Protein AF-A0A1D9M8A0-F1 (afdb_monomer)

Sequence (81 aa):
MKHLRTVTKDPKHVVHSLRHNMKDRLILAEVSSLDQNLILGHALGSMGDRVYGGDVAKLRQTTKAMRKALGLPAVDAEAQP

Mean predicted aligned error: 8.27 Å

Radius of gyration: 15.02 Å; Cα contacts (8 Å, |Δi|>4): 46; chains: 1; bounding box: 31×30×42 Å

Solvent-accessible surface area (backbone atoms only — not comparable to full-atom values): 5106 Å² total; per-residue (Å²): 110,72,75,53,53,77,78,43,84,57,82,75,72,37,75,68,52,52,52,49,54,50,52,52,32,30,55,76,48,69,46,52,72,65,52,51,27,53,73,68,67,63,53,56,96,78,80,68,78,90,77,77,74,57,72,69,52,52,50,52,52,44,51,51,46,52,27,50,37,68,74,43,78,76,80,70,83,85,79,70,134

pLDDT: mean 79.9, std 16.28, range [38.25, 94.81]

Organism: NCBI:txid1850250

Foldseek 3Di:
DVVVCVVDVDPCPDPVVVLVLLLVLLVVLVHDPVLNCVLSVVPPVPDPPPPDDDPVRNVLSNVQSSCSSVVHDRDDPPDDD

Secondary structure (DSSP, 8-state):
-HHHHTT---TT--HHHHHHHHHHHHHHTT--HHHHHHHTT---TTSSTTSS--HHHHHHHHHHHHHHHTTPPP--S----

Structure (mmCIF, N/CA/C/O backbone):
data_AF-A0A1D9M8A0-F1
#
_entry.id   AF-A0A1D9M8A0-F1
#
loop_
_atom_site.group_PDB
_atom_site.id
_atom_site.type_symbol
_atom_site.label_atom_id
_atom_site.label_alt_id
_atom_site.label_comp_id
_atom_site.label_asym_id
_atom_site.label_entity_id
_atom_site.label_seq_id
_atom_site.pdbx_PDB_ins_code
_atom_site.Cartn_x
_atom_site.Cartn_y
_atom_site.Cartn_z
_atom_site.occupancy
_atom_site.B_iso_or_equiv
_atom_site.auth_seq_id
_atom_site.auth_comp_id
_atom_site.auth_asym_id
_atom_site.auth_atom_id
_atom_site.pdbx_PDB_model_num
ATOM 1 N N . MET A 1 1 ? 18.863 1.176 -6.399 1.00 67.62 1 MET A N 1
ATOM 2 C CA . MET A 1 1 ? 18.244 0.323 -7.444 1.00 67.62 1 MET A CA 1
ATOM 3 C C . MET A 1 1 ? 18.851 -1.079 -7.559 1.00 67.62 1 MET A C 1
ATOM 5 O O . MET A 1 1 ? 18.095 -1.984 -7.877 1.00 67.62 1 MET A O 1
ATOM 9 N N . LYS A 1 2 ? 20.147 -1.305 -7.263 1.00 82.50 2 LYS A N 1
ATOM 10 C CA . LYS A 1 2 ? 20.780 -2.643 -7.349 1.00 82.50 2 LYS A CA 1
ATOM 11 C C . LYS A 1 2 ? 20.011 -3.762 -6.626 1.00 82.50 2 LYS A C 1
ATOM 13 O O . LYS A 1 2 ? 19.768 -4.802 -7.214 1.00 82.50 2 LYS A O 1
ATOM 18 N N . HIS A 1 3 ? 19.527 -3.496 -5.410 1.00 86.12 3 HIS A N 1
ATOM 19 C CA . HIS A 1 3 ? 18.742 -4.460 -4.627 1.00 86.12 3 HIS A CA 1
ATOM 20 C C . HIS A 1 3 ? 17.362 -4.750 -5.221 1.00 86.12 3 HIS A C 1
ATOM 22 O O . HIS A 1 3 ? 16.830 -5.831 -5.046 1.00 86.12 3 HIS A O 1
ATOM 28 N N . LEU A 1 4 ? 16.773 -3.809 -5.963 1.00 86.19 4 LEU A N 1
ATOM 29 C CA . LEU A 1 4 ? 15.504 -4.076 -6.635 1.00 86.19 4 LEU A CA 1
ATOM 30 C C . LEU A 1 4 ? 15.709 -4.990 -7.852 1.00 86.19 4 LEU A C 1
ATOM 32 O O . LEU A 1 4 ? 14.855 -5.8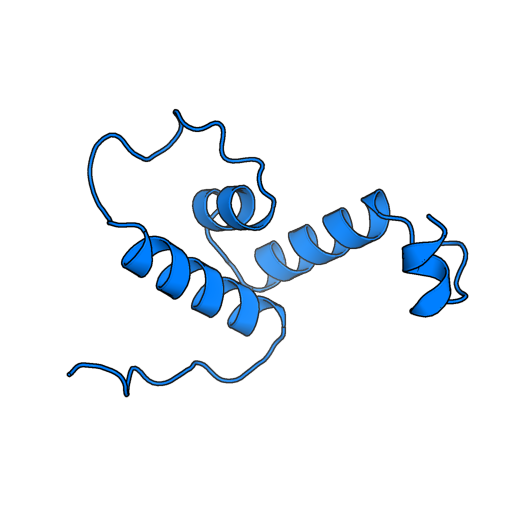11 -8.171 1.00 86.19 4 LEU A O 1
ATOM 36 N N . ARG A 1 5 ? 16.880 -4.896 -8.492 1.00 90.38 5 ARG A N 1
ATOM 37 C CA . ARG A 1 5 ? 17.251 -5.719 -9.650 1.00 90.38 5 ARG A CA 1
ATOM 38 C C . ARG A 1 5 ? 17.529 -7.179 -9.302 1.00 90.38 5 ARG A C 1
ATOM 40 O O . ARG A 1 5 ? 17.482 -8.011 -10.199 1.00 90.38 5 ARG A O 1
ATOM 47 N N . THR A 1 6 ? 17.749 -7.503 -8.026 1.00 92.19 6 THR A N 1
ATOM 48 C CA . THR A 1 6 ? 17.835 -8.901 -7.574 1.00 92.19 6 THR A CA 1
ATOM 49 C C . THR A 1 6 ? 16.461 -9.567 -7.489 1.00 92.19 6 THR A C 1
ATOM 51 O O . THR A 1 6 ? 16.386 -10.787 -7.534 1.00 92.19 6 THR A O 1
ATOM 54 N N . VAL A 1 7 ? 15.382 -8.781 -7.381 1.00 90.38 7 VAL A N 1
ATOM 55 C CA . VAL A 1 7 ? 14.002 -9.279 -7.238 1.00 90.38 7 VAL A CA 1
ATOM 56 C C . VAL A 1 7 ? 13.211 -9.141 -8.541 1.00 90.38 7 VAL A C 1
ATOM 58 O O . VAL A 1 7 ? 12.350 -9.962 -8.835 1.00 90.38 7 VAL A O 1
ATOM 61 N N . THR A 1 8 ? 13.498 -8.121 -9.356 1.00 90.38 8 THR A N 1
ATOM 62 C CA . THR A 1 8 ? 12.799 -7.883 -10.626 1.00 90.38 8 THR A CA 1
ATOM 63 C C . THR A 1 8 ? 13.721 -7.339 -11.714 1.00 90.38 8 THR A C 1
ATOM 65 O O . THR A 1 8 ? 14.467 -6.376 -11.513 1.00 90.38 8 THR A O 1
ATOM 68 N N . LYS A 1 9 ? 13.596 -7.894 -12.924 1.00 90.94 9 LYS A N 1
ATOM 69 C CA . LYS A 1 9 ? 14.304 -7.421 -14.125 1.00 90.94 9 LYS A CA 1
ATOM 70 C C . LYS A 1 9 ? 13.556 -6.314 -14.881 1.00 90.94 9 LYS A C 1
ATOM 72 O O . LYS A 1 9 ? 14.165 -5.658 -15.714 1.00 90.94 9 LYS A O 1
ATOM 77 N N . ASP A 1 10 ? 12.282 -6.064 -14.565 1.00 89.62 10 ASP A N 1
ATOM 78 C CA . ASP A 1 10 ? 11.478 -5.041 -15.249 1.00 89.62 10 ASP A CA 1
ATOM 79 C C . ASP A 1 10 ? 12.009 -3.621 -14.957 1.00 89.62 10 ASP A C 1
ATOM 81 O O . ASP A 1 10 ? 12.025 -3.213 -13.785 1.00 89.62 10 ASP A O 1
ATOM 85 N N . PRO A 1 11 ? 12.427 -2.849 -15.978 1.00 86.94 11 PRO A N 1
ATOM 86 C CA . PRO A 1 11 ? 12.935 -1.491 -15.798 1.00 86.94 11 PRO A CA 1
ATOM 87 C C . PRO A 1 11 ? 11.908 -0.530 -15.182 1.00 86.94 11 PRO A C 1
ATOM 89 O O . PRO A 1 11 ? 12.314 0.393 -14.473 1.00 86.94 11 PRO A O 1
ATOM 92 N N . LYS A 1 12 ? 10.604 -0.761 -15.379 1.00 87.94 12 LYS A N 1
ATOM 93 C CA . LYS A 1 12 ? 9.519 0.069 -14.835 1.00 87.94 12 LYS A CA 1
ATOM 94 C C . LYS A 1 12 ? 9.353 -0.096 -13.333 1.00 87.94 12 LYS A C 1
ATOM 96 O O . LYS A 1 12 ? 8.925 0.847 -12.676 1.00 87.94 12 LYS A O 1
ATOM 101 N N . HIS A 1 13 ? 9.738 -1.245 -12.773 1.00 89.12 13 HIS A N 1
ATOM 102 C CA . HIS A 1 13 ? 9.763 -1.435 -11.327 1.00 89.12 13 HIS A CA 1
ATOM 103 C C . HIS A 1 13 ? 10.890 -0.601 -10.720 1.00 89.12 13 HIS A C 1
ATOM 105 O O . HIS A 1 13 ? 12.033 -1.043 -10.616 1.00 89.12 13 HIS A O 1
ATOM 111 N N . VAL A 1 14 ? 10.555 0.622 -10.328 1.00 90.81 14 VAL A N 1
ATOM 112 C CA . VAL A 1 14 ? 11.387 1.547 -9.553 1.00 90.81 14 VAL A CA 1
ATOM 113 C C . VAL A 1 14 ? 10.747 1.815 -8.193 1.00 90.81 14 VAL A C 1
ATOM 115 O O . VAL A 1 14 ? 9.535 1.683 -8.042 1.00 90.81 14 VAL A O 1
ATOM 118 N N . VAL A 1 15 ? 11.537 2.223 -7.195 1.00 88.88 15 VAL A N 1
ATOM 119 C CA . VAL A 1 15 ? 11.042 2.452 -5.818 1.00 88.88 15 VAL A CA 1
ATOM 120 C C . VAL A 1 15 ? 9.809 3.362 -5.792 1.00 88.88 15 VAL A C 1
ATOM 122 O O . VAL A 1 15 ? 8.844 3.064 -5.094 1.00 88.88 15 VAL A O 1
ATOM 125 N N . HIS A 1 16 ? 9.811 4.427 -6.600 1.00 89.50 16 HIS A N 1
ATOM 126 C CA . HIS A 1 16 ? 8.668 5.329 -6.729 1.00 89.50 16 HIS A CA 1
ATOM 127 C C . HIS A 1 16 ? 7.413 4.614 -7.257 1.00 89.50 16 HIS A C 1
ATOM 129 O O . HIS A 1 16 ? 6.369 4.672 -6.616 1.00 89.50 16 HIS A O 1
ATOM 135 N N . SER A 1 17 ? 7.527 3.869 -8.364 1.00 89.75 17 SER A N 1
ATOM 136 C CA . SER A 1 17 ? 6.403 3.108 -8.935 1.00 89.75 17 SER A CA 1
ATOM 137 C C . SER A 1 17 ? 5.851 2.056 -7.970 1.00 89.75 17 SER A C 1
ATOM 139 O O . SER A 1 17 ? 4.644 1.907 -7.845 1.00 89.75 17 SER A O 1
ATOM 141 N N . LEU A 1 18 ? 6.718 1.370 -7.218 1.00 91.25 18 LEU A N 1
ATOM 142 C CA . LEU A 1 18 ? 6.292 0.353 -6.257 1.00 91.25 18 LEU A CA 1
ATOM 143 C C . LEU A 1 18 ? 5.545 0.973 -5.077 1.00 91.25 18 LEU A C 1
ATOM 145 O O . LEU A 1 18 ? 4.540 0.427 -4.628 1.00 91.25 18 LEU A O 1
ATOM 149 N N . ARG A 1 19 ? 6.009 2.134 -4.604 1.00 91.19 19 ARG A N 1
ATOM 150 C CA . ARG A 1 19 ? 5.316 2.918 -3.581 1.00 91.19 19 ARG A CA 1
ATOM 151 C C . ARG A 1 19 ? 3.949 3.391 -4.075 1.00 91.19 19 ARG A C 1
ATOM 153 O O . ARG A 1 19 ? 2.991 3.313 -3.313 1.00 91.19 19 ARG A O 1
ATOM 160 N N . HIS A 1 20 ? 3.856 3.839 -5.328 1.00 93.00 20 HI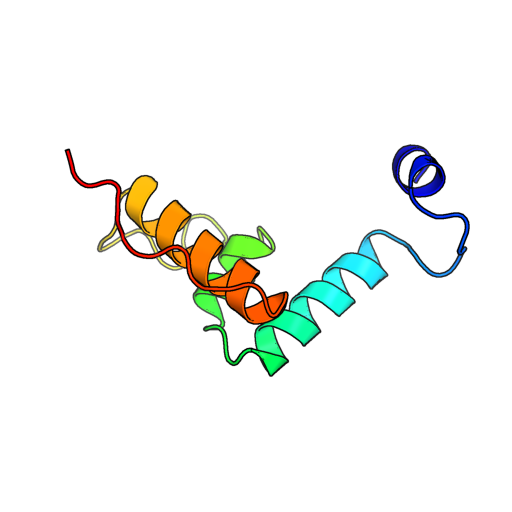S A N 1
ATOM 161 C CA . HIS A 1 20 ? 2.582 4.235 -5.929 1.00 93.00 20 HIS A CA 1
ATOM 162 C C . HIS A 1 20 ? 1.620 3.047 -6.012 1.00 93.00 20 HIS A C 1
ATOM 164 O O . HIS A 1 20 ? 0.518 3.122 -5.481 1.00 93.00 20 HIS A O 1
ATOM 170 N N . ASN A 1 21 ? 2.085 1.912 -6.538 1.00 93.06 21 ASN A N 1
ATOM 171 C CA . ASN A 1 21 ? 1.290 0.688 -6.616 1.00 93.06 21 ASN A CA 1
ATOM 172 C C . ASN A 1 21 ? 0.790 0.241 -5.233 1.00 93.06 21 ASN A C 1
ATOM 174 O O . ASN A 1 21 ? -0.341 -0.218 -5.101 1.00 93.06 21 ASN A O 1
ATOM 178 N N . MET A 1 22 ? 1.619 0.367 -4.191 1.00 93.88 22 MET A N 1
ATOM 179 C CA . MET A 1 22 ? 1.199 0.065 -2.821 1.00 93.88 22 MET A CA 1
ATOM 180 C C . MET A 1 22 ? 0.106 1.025 -2.341 1.00 93.88 22 MET A C 1
ATOM 182 O O . MET A 1 22 ? -0.881 0.579 -1.762 1.00 93.88 22 MET A O 1
ATOM 186 N N . LYS A 1 23 ? 0.251 2.328 -2.603 1.00 92.50 23 LYS A N 1
ATOM 187 C CA . LYS A 1 23 ? -0.774 3.323 -2.270 1.00 92.50 23 LYS A CA 1
ATOM 188 C C . LYS A 1 23 ? -2.105 2.992 -2.944 1.00 92.50 23 LYS A C 1
ATOM 190 O O . LYS A 1 23 ? -3.127 2.972 -2.268 1.00 92.50 23 LYS A O 1
ATOM 195 N N . ASP A 1 24 ? -2.083 2.655 -4.229 1.00 94.50 24 ASP A N 1
ATOM 196 C CA . ASP A 1 24 ? -3.297 2.319 -4.978 1.00 94.50 24 ASP A CA 1
ATOM 197 C C . ASP A 1 24 ? -3.968 1.061 -4.419 1.00 94.50 24 ASP A C 1
ATOM 199 O O . ASP A 1 24 ? -5.178 1.044 -4.218 1.00 94.50 24 ASP A O 1
ATOM 203 N N . ARG A 1 25 ? -3.189 0.030 -4.064 1.00 94.50 25 ARG A N 1
ATOM 204 C CA . ARG A 1 25 ? -3.721 -1.174 -3.402 1.00 94.50 25 ARG A CA 1
ATOM 205 C C . ARG A 1 25 ? -4.380 -0.864 -2.062 1.00 94.50 25 ARG A C 1
ATOM 207 O O . ARG A 1 25 ? -5.423 -1.432 -1.759 1.00 94.50 25 ARG A O 1
ATOM 214 N N . LEU A 1 26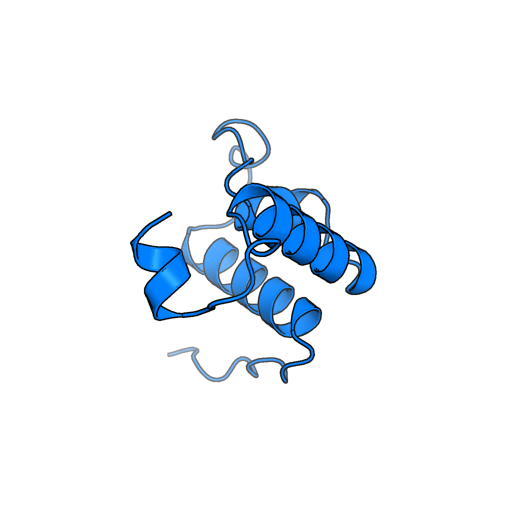 ? -3.795 0.028 -1.266 1.00 93.88 26 LEU A N 1
ATOM 215 C CA . LEU A 1 26 ? -4.380 0.441 0.010 1.00 93.88 26 LEU A CA 1
ATOM 216 C C . LEU A 1 26 ? -5.676 1.245 -0.192 1.00 93.88 26 LEU A C 1
ATOM 218 O O . LEU A 1 26 ? -6.622 1.051 0.569 1.00 93.88 26 LEU A O 1
ATOM 222 N N . ILE A 1 27 ? -5.740 2.093 -1.224 1.00 93.19 27 ILE A N 1
ATOM 223 C CA . ILE A 1 27 ? -6.958 2.825 -1.607 1.00 93.19 27 ILE A CA 1
ATOM 224 C C . ILE A 1 27 ? -8.056 1.850 -2.039 1.00 93.19 27 ILE A C 1
ATOM 226 O O . ILE A 1 27 ? -9.174 1.938 -1.542 1.00 93.19 27 ILE A O 1
ATOM 230 N N . LEU A 1 28 ? -7.736 0.894 -2.915 1.00 94.81 28 LEU A N 1
ATOM 231 C CA . LEU A 1 28 ? -8.683 -0.124 -3.385 1.00 94.81 28 LEU A CA 1
ATOM 232 C C . LEU A 1 28 ? -9.164 -1.040 -2.254 1.00 94.81 28 LEU A C 1
ATOM 234 O O . LEU A 1 28 ? -10.288 -1.527 -2.283 1.00 94.81 28 LEU A O 1
ATOM 238 N N . ALA A 1 29 ? -8.326 -1.251 -1.242 1.00 92.81 29 ALA A N 1
ATOM 239 C CA . ALA A 1 29 ? -8.688 -1.953 -0.020 1.00 92.81 29 ALA A CA 1
ATOM 240 C C . ALA A 1 29 ? -9.383 -1.055 1.016 1.00 92.81 29 ALA A C 1
ATOM 242 O O . ALA A 1 29 ? -9.590 -1.500 2.145 1.00 92.81 29 ALA A O 1
ATOM 243 N N . GLU A 1 30 ? -9.741 0.184 0.675 1.00 93.12 30 GLU A N 1
ATOM 244 C CA . GLU A 1 30 ? -10.452 1.126 1.550 1.00 93.12 30 GLU A CA 1
ATOM 245 C C . GLU A 1 30 ? -9.753 1.325 2.908 1.00 93.12 30 GLU A C 1
ATOM 247 O O . GLU A 1 30 ? -10.384 1.446 3.959 1.00 93.12 30 GLU A O 1
ATOM 252 N N . VAL A 1 31 ? -8.420 1.288 2.914 1.00 90.56 31 VAL A N 1
ATOM 253 C CA . VAL A 1 31 ? -7.622 1.540 4.117 1.00 90.56 31 VAL A CA 1
ATOM 254 C C . VAL A 1 31 ? -7.667 3.034 4.435 1.00 90.56 31 VAL A C 1
ATOM 256 O O . VAL A 1 31 ? -7.606 3.864 3.529 1.00 90.56 31 VAL A O 1
ATOM 259 N N . SER A 1 32 ? -7.733 3.397 5.718 1.00 89.38 32 SER A N 1
ATOM 260 C CA . SER A 1 32 ? -7.770 4.802 6.138 1.00 89.38 32 SER A CA 1
ATOM 261 C C . SER A 1 32 ? -6.522 5.574 5.684 1.00 89.38 32 SER A C 1
ATOM 263 O O . SER A 1 32 ? -5.417 5.031 5.655 1.00 89.38 32 SER A O 1
ATOM 265 N N . SER A 1 33 ? -6.660 6.865 5.371 1.00 86.75 33 SER A N 1
ATOM 266 C CA . SER A 1 33 ? -5.520 7.708 4.967 1.00 86.75 33 SER A CA 1
ATOM 267 C C . SER A 1 33 ? -4.422 7.780 6.036 1.00 86.75 33 SER A C 1
ATOM 269 O O . SER A 1 33 ? -3.244 7.909 5.704 1.00 86.75 33 SER A O 1
ATOM 271 N N . LEU A 1 34 ? -4.791 7.667 7.318 1.00 84.62 34 LEU A N 1
ATOM 272 C CA . LEU A 1 34 ? -3.840 7.592 8.427 1.00 84.62 34 LEU A CA 1
ATOM 273 C C . LEU A 1 34 ? -2.994 6.317 8.334 1.00 84.62 34 LEU A C 1
ATOM 275 O O . LEU A 1 34 ? -1.767 6.403 8.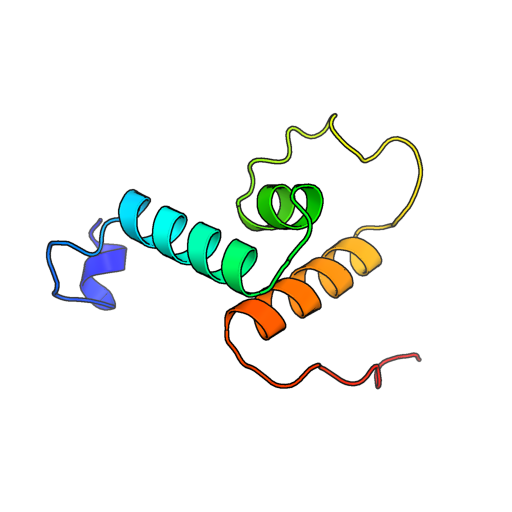310 1.00 84.62 34 LEU A O 1
ATOM 279 N N . ASP A 1 35 ? -3.639 5.156 8.211 1.00 86.75 35 ASP A N 1
ATOM 280 C CA . ASP A 1 35 ? -2.953 3.865 8.103 1.00 86.75 35 ASP A CA 1
ATOM 281 C C . ASP A 1 35 ? -2.115 3.782 6.822 1.00 86.75 35 ASP A C 1
ATOM 283 O O . A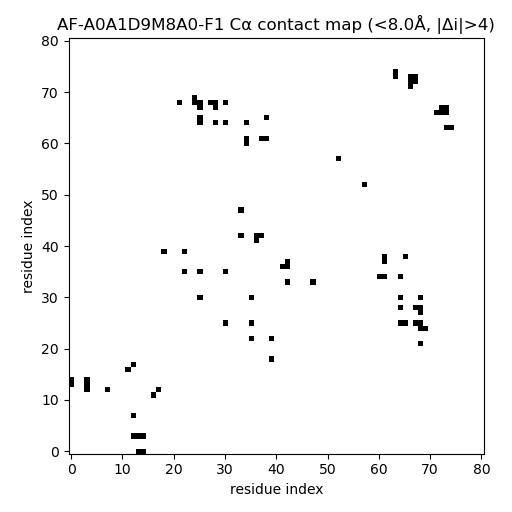SP A 1 35 ? -0.992 3.281 6.850 1.00 86.75 35 ASP A O 1
ATOM 287 N N . GLN A 1 36 ? -2.611 4.338 5.710 1.00 90.00 36 GLN A N 1
ATOM 288 C CA . GLN A 1 36 ? -1.846 4.473 4.469 1.00 90.00 36 GLN A CA 1
ATOM 289 C C . GLN A 1 36 ? -0.546 5.245 4.699 1.00 90.00 36 GLN A C 1
ATOM 291 O O . GLN A 1 36 ? 0.530 4.795 4.306 1.00 90.00 36 GLN A O 1
ATOM 296 N N . ASN A 1 37 ? -0.629 6.404 5.352 1.00 87.31 37 ASN A N 1
ATOM 297 C CA . ASN A 1 37 ? 0.538 7.232 5.629 1.00 87.31 37 ASN A CA 1
ATOM 298 C C . ASN A 1 37 ? 1.493 6.563 6.621 1.00 87.31 37 ASN A C 1
ATOM 300 O O . ASN A 1 37 ? 2.706 6.690 6.457 1.00 87.31 37 ASN A O 1
ATOM 304 N N . LEU A 1 38 ? 0.976 5.823 7.603 1.00 86.00 38 LEU A N 1
ATOM 305 C CA . LEU A 1 38 ? 1.797 5.084 8.558 1.00 86.00 38 LEU A CA 1
ATOM 306 C C . LEU A 1 38 ? 2.569 3.953 7.865 1.00 86.00 38 LEU A C 1
ATOM 308 O O . LEU A 1 38 ? 3.785 3.862 8.011 1.00 86.00 38 LEU A O 1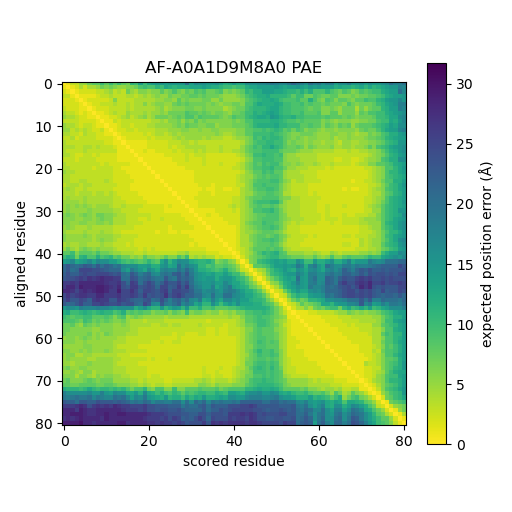
ATOM 312 N N . ILE A 1 39 ? 1.897 3.169 7.018 1.00 88.25 39 ILE A N 1
ATOM 313 C CA . ILE A 1 39 ? 2.505 2.097 6.212 1.00 88.25 39 ILE A CA 1
ATOM 314 C C . ILE A 1 39 ? 3.551 2.645 5.237 1.00 88.25 39 ILE A C 1
ATOM 316 O O . ILE A 1 39 ? 4.620 2.061 5.064 1.00 88.25 39 ILE A O 1
ATOM 320 N N . LEU A 1 40 ? 3.259 3.772 4.585 1.00 88.56 40 LEU A N 1
ATOM 321 C CA . LEU A 1 40 ? 4.174 4.387 3.627 1.00 88.56 40 LEU A CA 1
ATOM 322 C C . LEU A 1 40 ? 5.296 5.188 4.314 1.00 88.56 40 LEU A C 1
ATOM 324 O O . LEU A 1 40 ? 6.187 5.686 3.626 1.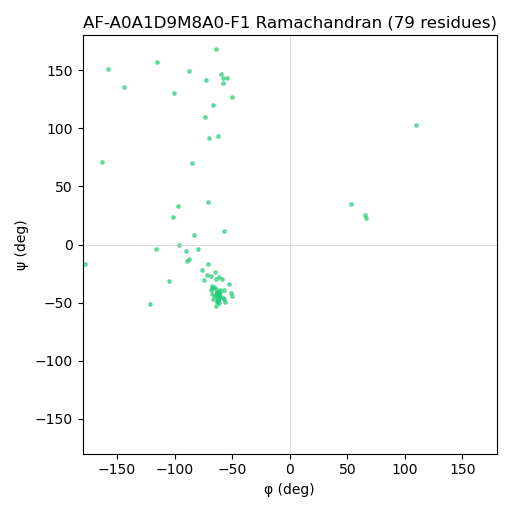00 88.56 40 LEU A O 1
ATOM 328 N N . GLY A 1 41 ? 5.299 5.315 5.643 1.00 83.56 41 GLY A N 1
ATOM 329 C CA . GLY A 1 41 ? 6.281 6.131 6.363 1.00 83.56 41 GLY A CA 1
ATOM 330 C C . GLY A 1 41 ? 6.163 7.628 6.050 1.00 83.56 41 GLY A C 1
ATOM 331 O O . GLY A 1 41 ? 7.143 8.359 6.136 1.00 83.56 41 GLY A O 1
ATOM 332 N N . HIS A 1 42 ? 4.975 8.077 5.637 1.00 80.44 42 HIS A N 1
ATOM 333 C CA . HIS A 1 42 ? 4.619 9.490 5.473 1.00 80.44 42 HIS A CA 1
ATOM 334 C C . HIS A 1 42 ? 4.015 10.088 6.747 1.00 80.44 42 HIS A C 1
ATOM 336 O O . HIS A 1 42 ? 3.741 11.287 6.789 1.00 80.44 42 HIS A O 1
ATOM 342 N N . ALA A 1 43 ? 3.780 9.268 7.774 1.00 64.69 43 ALA A N 1
ATOM 343 C CA . ALA A 1 43 ? 3.434 9.756 9.095 1.00 64.69 43 ALA A CA 1
ATOM 344 C C . ALA A 1 43 ? 4.606 10.597 9.627 1.00 64.69 43 ALA A C 1
ATOM 346 O O . ALA A 1 43 ? 5.559 10.081 10.206 1.00 64.69 43 ALA A O 1
ATOM 347 N N . LEU A 1 44 ? 4.541 11.916 9.413 1.00 56.28 44 LEU A N 1
ATOM 348 C CA . LEU A 1 44 ? 5.247 12.873 10.256 1.00 56.28 44 LEU A CA 1
ATOM 349 C C . LEU A 1 44 ? 4.891 12.495 11.692 1.00 56.28 44 LEU A C 1
ATOM 351 O O . LEU A 1 44 ? 3.701 12.405 12.001 1.00 56.28 44 LEU A O 1
ATOM 355 N N . GLY A 1 45 ? 5.888 12.290 12.555 1.00 53.75 45 GLY A N 1
ATOM 356 C CA . GLY A 1 45 ? 5.720 11.871 13.958 1.00 53.75 45 GLY A CA 1
ATOM 357 C C . GLY A 1 45 ? 4.851 12.793 14.836 1.00 53.75 45 GLY A C 1
ATOM 358 O O . GLY A 1 45 ? 4.846 12.658 16.049 1.00 53.75 45 GLY A O 1
ATOM 359 N N . SER A 1 46 ? 4.127 13.743 14.237 1.00 47.75 46 SER A N 1
ATOM 360 C CA . SER A 1 46 ? 3.191 14.688 14.846 1.00 47.75 46 SER A CA 1
ATOM 361 C C . SER A 1 46 ? 1.725 14.541 14.404 1.00 47.75 46 SER A C 1
ATOM 363 O O . SER A 1 46 ? 0.889 15.258 14.940 1.00 47.75 46 SER A O 1
ATOM 365 N N . MET A 1 47 ? 1.364 13.661 13.459 1.00 50.03 47 MET A N 1
ATOM 366 C CA . MET A 1 47 ? 0.015 13.671 12.844 1.00 50.03 47 MET A CA 1
ATOM 367 C C . MET A 1 47 ? -0.975 12.609 13.371 1.00 50.03 47 MET A C 1
ATOM 369 O O . MET A 1 47 ? -1.947 12.290 12.695 1.00 50.03 47 MET A O 1
ATOM 373 N N . GLY A 1 48 ? -0.800 12.085 14.589 1.00 43.88 48 GLY A N 1
ATOM 374 C CA . GLY A 1 48 ? -1.822 11.199 15.183 1.00 43.88 48 GLY A CA 1
ATOM 375 C C . GLY A 1 48 ? -1.555 10.693 16.601 1.00 43.88 48 GLY A C 1
ATOM 376 O O . GLY A 1 48 ? -2.482 10.297 17.300 1.00 43.88 48 GLY A O 1
ATOM 377 N N . ASP A 1 49 ? -0.309 10.781 17.067 1.00 47.06 49 ASP A N 1
ATOM 378 C CA . ASP A 1 49 ? 0.152 10.122 18.295 1.00 47.06 49 ASP A CA 1
ATOM 379 C C . ASP A 1 49 ? 0.169 11.002 19.549 1.00 47.06 49 ASP A C 1
ATOM 381 O O . ASP A 1 49 ? 1.022 10.822 20.415 1.00 47.06 49 ASP A O 1
ATOM 385 N N . ARG A 1 50 ? -0.759 11.954 19.705 1.00 49.12 50 ARG A N 1
ATOM 386 C CA . ARG A 1 50 ? -0.921 12.573 21.035 1.00 49.12 50 ARG A CA 1
ATOM 387 C C . ARG A 1 50 ? -1.918 11.844 21.927 1.00 49.12 50 ARG A C 1
ATOM 389 O O . ARG A 1 50 ? -1.935 12.138 23.116 1.00 49.12 50 ARG A O 1
ATOM 396 N N . VAL A 1 51 ? -2.752 10.942 21.395 1.00 48.88 51 VAL A N 1
ATOM 397 C CA . VAL A 1 51 ? -3.951 10.538 22.147 1.00 48.88 51 VAL A CA 1
ATOM 398 C C . VAL A 1 51 ? -4.042 9.039 22.459 1.00 48.88 51 VAL A C 1
ATOM 400 O O . VAL A 1 51 ? -4.151 8.757 23.641 1.00 48.88 51 VAL A O 1
ATOM 403 N N . TYR A 1 52 ? -3.905 8.061 21.547 1.00 50.91 52 TYR A N 1
ATOM 404 C CA . TYR A 1 52 ? -3.990 6.635 21.952 1.00 50.91 52 TYR A CA 1
ATOM 405 C C . TYR A 1 52 ? -3.320 5.633 20.994 1.00 50.91 52 TYR A C 1
ATOM 407 O O . TYR A 1 52 ? -3.312 5.834 19.784 1.00 50.91 52 TYR A O 1
ATOM 415 N N . GLY A 1 53 ? -2.848 4.507 21.558 1.00 59.56 53 GLY A N 1
ATOM 416 C CA . GLY A 1 53 ? -2.406 3.299 20.841 1.00 59.56 53 GLY A CA 1
ATOM 417 C C . GLY A 1 53 ? -0.893 3.058 20.896 1.00 59.56 53 GLY A C 1
ATOM 418 O O . GLY A 1 53 ? -0.136 3.693 20.170 1.00 59.56 53 GLY A O 1
ATOM 419 N N . GLY A 1 54 ? -0.443 2.121 21.739 1.00 70.19 54 GLY A N 1
ATOM 420 C CA . GLY A 1 54 ? 0.971 1.720 21.804 1.00 70.19 54 GLY A CA 1
ATOM 421 C C . GLY A 1 54 ? 1.469 1.066 20.509 1.00 70.19 54 GLY A C 1
ATOM 422 O O . GLY A 1 54 ? 0.673 0.680 19.649 1.00 70.19 54 GLY A O 1
ATOM 423 N N . ASP A 1 55 ? 2.784 0.890 20.381 1.00 78.06 55 ASP A N 1
ATOM 424 C CA . ASP A 1 55 ? 3.432 0.377 19.159 1.00 78.06 55 ASP A CA 1
ATOM 425 C C . ASP A 1 55 ? 2.841 -0.952 18.667 1.00 78.06 55 ASP A C 1
ATOM 427 O O . ASP A 1 55 ? 2.679 -1.170 17.466 1.00 78.06 55 ASP A O 1
ATOM 431 N N . VAL A 1 56 ? 2.414 -1.813 19.595 1.00 81.94 56 VAL A N 1
ATOM 432 C CA . VAL A 1 56 ? 1.747 -3.088 19.293 1.00 81.94 56 VAL A CA 1
ATOM 433 C C . VAL A 1 56 ? 0.406 -2.885 18.581 1.00 81.94 56 VAL A C 1
ATOM 435 O O . VAL A 1 56 ? 0.092 -3.613 17.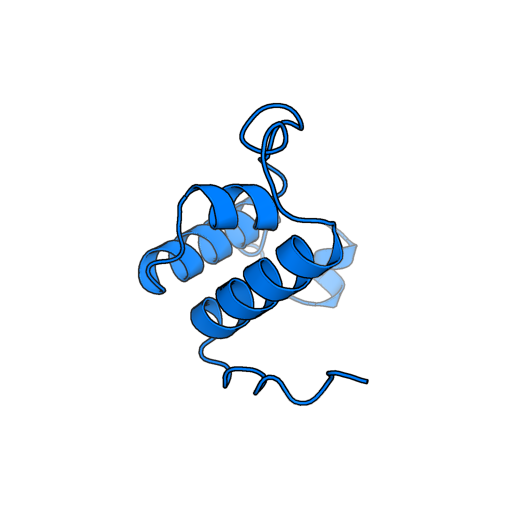638 1.00 81.94 56 VAL A O 1
ATOM 438 N N . ALA A 1 57 ? -0.390 -1.896 18.995 1.00 81.50 57 ALA A N 1
ATOM 439 C CA . ALA A 1 57 ? -1.680 -1.608 18.372 1.00 81.50 57 ALA A CA 1
ATOM 440 C C . ALA A 1 57 ? -1.492 -1.090 16.939 1.00 81.50 57 ALA A C 1
ATOM 442 O O . ALA A 1 57 ? -2.158 -1.569 16.020 1.00 81.50 57 ALA A O 1
ATOM 443 N N . LYS A 1 58 ? -0.518 -0.194 16.726 1.00 79.38 58 LYS A N 1
ATOM 444 C CA . LYS A 1 58 ? -0.150 0.300 15.387 1.00 79.38 58 LYS A CA 1
ATOM 445 C C . LYS A 1 58 ? 0.349 -0.822 14.488 1.00 79.38 58 LYS A C 1
ATOM 447 O O . LYS A 1 58 ? -0.061 -0.914 13.331 1.00 79.38 58 LYS A O 1
ATOM 452 N N . LEU A 1 59 ? 1.193 -1.707 15.018 1.00 84.69 59 LEU A N 1
ATOM 453 C CA . LEU A 1 59 ? 1.695 -2.861 14.280 1.00 84.69 59 LEU A CA 1
ATOM 454 C C . LEU A 1 59 ? 0.549 -3.787 13.853 1.00 84.69 59 LEU A C 1
ATOM 456 O O . LEU A 1 59 ? 0.486 -4.194 12.693 1.00 84.69 59 LEU A O 1
ATOM 460 N N . ARG A 1 60 ? -0.391 -4.090 14.756 1.00 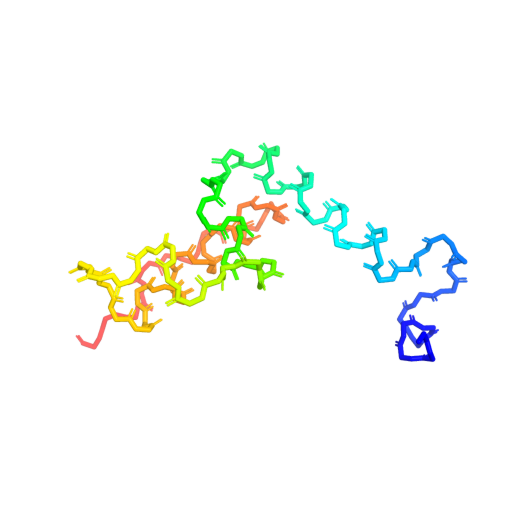87.06 60 ARG A N 1
ATOM 461 C CA . ARG A 1 60 ? -1.567 -4.919 14.440 1.00 87.06 60 ARG A CA 1
ATOM 462 C C . ARG A 1 60 ? -2.452 -4.264 13.380 1.00 87.06 60 ARG A C 1
ATOM 464 O O . ARG A 1 60 ? -2.819 -4.923 12.407 1.00 87.06 60 ARG A O 1
ATOM 471 N N . GLN A 1 61 ? -2.745 -2.975 13.534 1.00 86.62 61 GLN A N 1
ATOM 472 C CA . GLN A 1 61 ? -3.586 -2.225 12.601 1.00 86.62 61 GLN A CA 1
ATOM 473 C C . GLN A 1 61 ? -2.962 -2.161 11.201 1.00 86.62 61 GLN A C 1
ATOM 475 O O . GLN A 1 61 ? -3.612 -2.506 10.212 1.00 86.62 61 GLN A O 1
ATOM 480 N N . THR A 1 62 ? -1.679 -1.811 11.105 1.00 88.56 62 THR A N 1
ATOM 481 C CA . THR A 1 62 ? -0.972 -1.768 9.817 1.00 88.56 62 THR A CA 1
ATOM 482 C C . THR A 1 62 ? -0.815 -3.143 9.184 1.00 88.56 62 THR A C 1
ATOM 484 O O . THR A 1 62 ? -0.980 -3.273 7.972 1.00 88.56 62 THR A O 1
ATOM 487 N N . THR A 1 63 ? -0.586 -4.190 9.981 1.00 90.00 63 THR A N 1
ATOM 488 C CA . THR A 1 63 ? -0.553 -5.576 9.488 1.00 90.00 63 THR A CA 1
ATOM 489 C C . THR A 1 63 ? -1.894 -5.974 8.876 1.00 90.00 63 THR A C 1
ATOM 491 O O . THR A 1 63 ? -1.928 -6.544 7.783 1.00 90.00 63 THR A O 1
ATOM 494 N N . LYS A 1 64 ? -3.010 -5.643 9.538 1.00 90.06 64 LYS A N 1
ATOM 495 C CA . LYS A 1 64 ? -4.361 -5.906 9.027 1.00 90.06 64 LYS A CA 1
ATOM 496 C C . LYS A 1 64 ? -4.619 -5.161 7.715 1.00 90.06 64 LYS A C 1
ATOM 498 O O . LYS A 1 64 ? -5.078 -5.771 6.750 1.00 90.06 64 LYS A O 1
ATOM 503 N N . ALA A 1 65 ? -4.280 -3.874 7.659 1.00 90.88 65 ALA A N 1
ATOM 504 C CA . ALA A 1 65 ? -4.429 -3.048 6.462 1.00 90.88 65 ALA A CA 1
ATOM 505 C C . ALA A 1 65 ? -3.593 -3.570 5.278 1.00 90.88 65 ALA A C 1
ATOM 507 O O . ALA A 1 65 ? -4.111 -3.714 4.170 1.00 90.88 65 ALA A O 1
ATOM 508 N N . MET A 1 66 ? -2.332 -3.936 5.519 1.00 92.12 66 MET A N 1
ATOM 509 C CA . MET A 1 66 ? -1.450 -4.524 4.507 1.00 92.12 66 MET A CA 1
ATOM 510 C C . MET A 1 66 ? -1.986 -5.849 3.969 1.00 92.12 66 MET A C 1
ATOM 512 O O . MET A 1 66 ? -1.964 -6.080 2.763 1.00 92.12 66 MET A O 1
ATOM 516 N N . ARG A 1 67 ? -2.503 -6.718 4.842 1.00 91.88 67 ARG A N 1
ATOM 517 C CA . ARG A 1 67 ? -3.098 -7.991 4.418 1.00 91.88 67 ARG A CA 1
ATOM 518 C C . ARG A 1 67 ? -4.329 -7.782 3.551 1.00 91.88 67 ARG A C 1
ATOM 520 O O . ARG A 1 67 ? -4.407 -8.401 2.494 1.00 91.88 67 ARG A O 1
ATOM 527 N N . LYS A 1 68 ? -5.213 -6.853 3.933 1.00 91.50 68 LYS A N 1
ATOM 528 C CA . LYS A 1 68 ? -6.378 -6.474 3.118 1.00 91.50 68 LYS A CA 1
ATOM 529 C C . LYS A 1 68 ? -5.943 -5.996 1.727 1.00 91.50 68 LYS A C 1
ATOM 531 O O . LYS A 1 68 ? -6.456 -6.489 0.730 1.00 91.50 68 LYS A O 1
ATOM 536 N N . ALA A 1 69 ? -4.939 -5.121 1.651 1.00 92.31 69 ALA A N 1
ATOM 537 C CA . ALA A 1 69 ? -4.400 -4.605 0.387 1.00 92.31 69 ALA A CA 1
ATOM 538 C C . ALA A 1 69 ? -3.724 -5.662 -0.501 1.00 92.31 69 ALA A C 1
ATOM 540 O O . ALA A 1 69 ? -3.625 -5.485 -1.714 1.00 92.31 69 ALA A O 1
ATOM 541 N N . LEU A 1 70 ? -3.251 -6.759 0.089 1.00 91.31 70 LEU A N 1
ATOM 542 C CA . LEU A 1 70 ? -2.642 -7.876 -0.631 1.00 91.31 70 LEU A CA 1
ATOM 543 C C . LEU A 1 70 ? -3.628 -9.020 -0.920 1.00 91.31 70 LEU A C 1
ATOM 545 O O . LEU A 1 70 ? -3.219 -10.011 -1.518 1.00 91.31 70 LEU A O 1
ATOM 549 N N . GLY A 1 71 ? -4.897 -8.904 -0.507 1.00 90.31 71 GLY A N 1
ATOM 550 C CA . GLY A 1 71 ? -5.890 -9.975 -0.644 1.00 90.31 71 GLY A CA 1
ATOM 551 C C . GLY A 1 71 ? -5.582 -11.208 0.212 1.00 90.31 71 GLY A C 1
ATOM 552 O O . GLY A 1 71 ? -6.010 -12.311 -0.114 1.00 90.31 71 GLY A O 1
ATOM 553 N N . LEU A 1 72 ? -4.804 -11.040 1.283 1.00 88.38 72 LEU A N 1
ATOM 554 C CA . LEU A 1 72 ? -4.438 -12.116 2.198 1.00 88.38 72 LEU A CA 1
ATOM 555 C C . LEU A 1 72 ? -5.491 -12.261 3.304 1.00 88.38 72 LEU A C 1
ATOM 557 O O . LEU A 1 72 ? -6.067 -11.252 3.725 1.00 88.38 72 LEU A O 1
ATOM 561 N N . PRO A 1 73 ? -5.704 -13.481 3.832 1.00 81.62 73 PRO A N 1
ATOM 562 C CA . PRO A 1 73 ? -6.602 -13.682 4.959 1.00 81.62 73 PRO A CA 1
ATOM 563 C C . PRO A 1 73 ? -6.161 -12.843 6.163 1.00 81.62 73 PRO A C 1
ATOM 565 O O . PRO A 1 73 ? -4.958 -12.642 6.417 1.00 81.62 73 PRO A O 1
ATOM 568 N N . ALA A 1 74 ? -7.159 -12.337 6.894 1.00 70.81 74 ALA A N 1
ATOM 569 C CA . ALA A 1 74 ? -6.935 -11.683 8.172 1.00 70.81 74 ALA A CA 1
ATOM 570 C C . ALA A 1 74 ? -6.221 -12.667 9.105 1.00 70.81 74 ALA A C 1
ATOM 572 O O . ALA A 1 74 ? -6.518 -13.857 9.105 1.00 70.81 74 ALA A O 1
ATOM 573 N N . VAL A 1 75 ? -5.242 -12.178 9.865 1.00 69.81 75 VAL A N 1
ATOM 574 C CA . VAL A 1 75 ? -4.729 -12.960 10.993 1.00 69.81 75 VAL A CA 1
ATOM 575 C C . VAL A 1 75 ? -5.813 -12.874 12.043 1.00 69.81 75 VAL A C 1
ATOM 577 O O . VAL A 1 75 ? -6.060 -11.786 12.575 1.00 69.81 75 VAL A O 1
ATOM 580 N N . ASP A 1 76 ? -6.488 -13.990 12.275 1.00 57.62 76 ASP A N 1
ATOM 581 C CA . ASP A 1 76 ? -7.358 -14.128 13.425 1.00 57.62 76 ASP A CA 1
ATOM 582 C C . ASP A 1 76 ? -6.547 -13.814 14.682 1.00 57.62 76 ASP A C 1
ATOM 584 O O . ASP A 1 76 ? -5.340 -14.057 14.764 1.00 57.62 76 ASP A O 1
ATOM 588 N N . ALA A 1 77 ? -7.208 -13.174 15.638 1.00 50.91 77 ALA A N 1
ATOM 589 C CA . ALA A 1 77 ? -6.622 -12.619 16.846 1.00 50.91 77 ALA A CA 1
ATOM 590 C C . ALA A 1 77 ? -6.156 -13.691 17.859 1.00 50.91 77 ALA A C 1
ATOM 592 O O . ALA A 1 77 ? -6.257 -13.475 19.064 1.00 50.91 77 ALA A O 1
ATOM 593 N N . GLU A 1 78 ? -5.617 -14.821 17.405 1.00 47.84 78 GLU A N 1
ATOM 594 C CA . GLU A 1 78 ? -5.000 -15.851 18.243 1.00 47.84 78 GLU A CA 1
ATOM 595 C C . GLU A 1 78 ? -3.534 -15.511 18.520 1.00 47.84 78 GLU A C 1
ATOM 597 O O . GLU A 1 78 ? -2.593 -16.111 18.012 1.00 47.84 78 GLU A O 1
ATOM 602 N N . ALA A 1 79 ? -3.356 -14.472 19.325 1.00 46.31 79 ALA A N 1
ATOM 603 C CA . ALA A 1 79 ? -2.207 -14.315 20.207 1.00 46.31 79 ALA A CA 1
ATOM 604 C C . ALA A 1 79 ? -2.584 -13.244 21.237 1.00 46.31 79 ALA A C 1
ATOM 606 O O . ALA A 1 79 ? -2.146 -12.086 21.173 1.00 46.31 79 ALA A O 1
ATOM 607 N N . GLN A 1 80 ? -3.488 -13.607 22.141 1.00 38.25 80 GLN A N 1
ATOM 608 C CA . GLN A 1 80 ? -3.500 -13.034 23.482 1.00 38.25 80 GLN A CA 1
ATOM 609 C C . GLN A 1 80 ? -2.829 -14.071 24.394 1.00 38.25 80 GLN A C 1
ATOM 611 O O . GLN A 1 80 ? -3.156 -15.250 24.246 1.00 38.25 80 GLN A O 1
ATOM 616 N N . PRO A 1 81 ? -1.848 -13.683 25.229 1.00 47.06 81 PRO A N 1
ATOM 617 C CA . PRO A 1 81 ? -1.397 -14.543 26.317 1.00 47.06 81 PRO A CA 1
ATOM 618 C C . PRO A 1 81 ? -2.528 -14.802 27.319 1.00 47.06 81 PRO A C 1
ATOM 620 O O . PRO A 1 81 ? -3.407 -13.918 27.453 1.00 47.06 81 PRO A O 1
#